Protein AF-A0A9W4S8T1-F1 (afdb_monomer)

Foldseek 3Di:
DPPDLDAQKDKAWPVVDDDPVHCPQKWWADPVVRDGDPDPQIWIAGNPPRHGAWGRHPTMIIGGCVPDDDPDPVVVVVSPDQAAACQCPGPDQDQPPHWYFVHDPPPGDTDDRDDPVNVVVVVVVVVVVVVVVVVVVVVVD

Solvent-accessible surface area (backbone atoms only — not comparable to full-atom values): 8685 Å² total; per-residue (Å²): 131,83,87,57,82,68,82,70,70,47,79,41,53,47,90,80,58,80,62,93,75,58,68,74,65,55,34,39,33,14,76,89,81,70,38,83,39,92,45,77,55,23,38,38,20,38,55,84,80,63,49,80,51,34,40,39,45,91,62,36,30,42,34,39,62,92,76,61,87,67,99,45,69,75,64,51,59,75,66,54,84,75,60,40,60,41,50,72,74,53,81,67,88,78,96,75,90,49,56,32,14,42,33,55,73,99,74,44,58,77,50,81,91,65,53,72,71,58,47,54,49,53,54,53,52,52,54,51,51,54,53,52,51,56,56,50,59,65,71,77,105

Nearest PDB structures (foldseek):
  6r1x-assembly3_C  TM=4.168E-01  e=2.915E+00  Magnetospirillum gryphiswaldense MSR-1
  7cf6-assembly1_D-2  TM=5.032E-01  e=6.783E+00  Fervidobacterium islandicum
  7aic-assembly1_C  TM=2.765E-01  e=7.653E+00  Escherichia coli K-12
  9arc-assembly1_A  TM=2.879E-01  e=9.171E+00  Treponema denticola

Radius of gyration: 22.01 Å; Cα contacts (8 Å, |Δi|>4): 171; chains: 1; bounding box: 53×60×45 Å

Secondary structure (DSSP, 8-state):
--S-SS---EEEEGGG---TTTTTTEEEEBTTTTBSS--SSEEEEETTT--EEEEE-SSEEEE-GGG---SSHHHHHTTS---BSSGGG-SS---SS--EESSSTTSSPEEP---HHHHHHHHHHHHHHHHHHHHHHTT--

InterPro domains:
  IPR011057 Mss4-like superfamily [SSF51316] (1-111)

Mean predicted aligned error: 8.94 Å

Structure (mmCIF, N/CA/C/O backbone):
data_AF-A0A9W4S8T1-F1
#
_entry.id   AF-A0A9W4S8T1-F1
#
loop_
_atom_site.group_PDB
_atom_site.id
_atom_site.type_symbol
_atom_site.label_atom_id
_atom_site.label_alt_id
_atom_site.label_comp_id
_atom_site.label_asym_id
_atom_site.label_entity_id
_atom_site.label_seq_id
_atom_site.pdbx_PDB_ins_code
_atom_site.Cartn_x
_atom_site.Cartn_y
_atom_site.Cartn_z
_atom_site.occupancy
_atom_site.B_iso_or_equiv
_atom_site.auth_seq_id
_atom_site.auth_comp_id
_atom_site.auth_asym_id
_atom_site.auth_atom_id
_atom_site.pdbx_PDB_model_num
ATOM 1 N N . MET A 1 1 ? 6.057 -9.120 6.706 1.00 62.19 1 MET A N 1
ATOM 2 C CA . MET A 1 1 ? 6.793 -7.996 6.084 1.00 62.19 1 MET A CA 1
ATOM 3 C C . MET A 1 1 ? 7.684 -7.296 7.111 1.00 62.19 1 MET A C 1
ATOM 5 O O . MET A 1 1 ? 7.420 -6.158 7.471 1.00 62.19 1 MET A O 1
ATOM 9 N N . HIS A 1 2 ? 8.721 -7.966 7.617 1.00 69.88 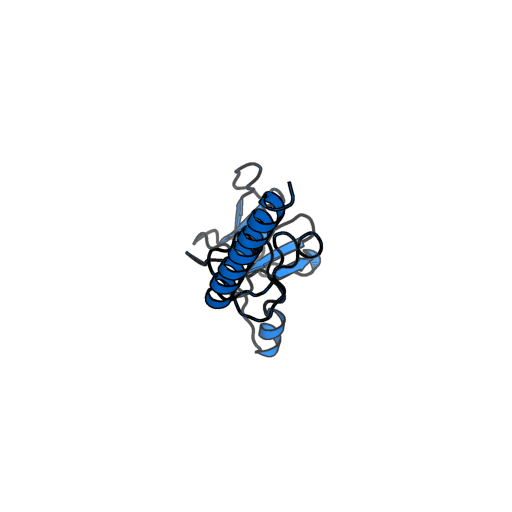2 HIS A N 1
ATOM 10 C CA . HIS A 1 2 ? 9.737 -7.297 8.439 1.00 69.88 2 HIS A CA 1
ATOM 11 C C . HIS A 1 2 ? 10.935 -6.982 7.547 1.00 69.88 2 HIS A C 1
ATOM 13 O O . HIS A 1 2 ? 11.405 -7.872 6.847 1.00 69.88 2 HIS A O 1
ATOM 19 N N . GLY A 1 3 ? 11.376 -5.722 7.534 1.00 81.25 3 GLY A N 1
ATOM 20 C CA . GLY A 1 3 ? 12.532 -5.288 6.743 1.00 81.25 3 GLY A CA 1
ATOM 21 C C . GLY A 1 3 ? 12.316 -5.244 5.226 1.00 81.25 3 GLY A C 1
ATOM 22 O O . GLY A 1 3 ? 13.293 -5.159 4.491 1.00 81.25 3 GLY A O 1
ATOM 23 N N . ALA A 1 4 ? 11.069 -5.305 4.743 1.00 87.94 4 ALA A N 1
ATOM 24 C CA . ALA A 1 4 ? 10.796 -5.145 3.317 1.00 87.94 4 ALA A CA 1
ATOM 25 C C . ALA A 1 4 ? 11.106 -3.694 2.885 1.00 87.94 4 ALA A C 1
ATOM 27 O O . ALA A 1 4 ? 10.652 -2.767 3.562 1.00 87.94 4 ALA A O 1
ATOM 28 N N . PRO A 1 5 ? 11.843 -3.476 1.780 1.00 90.81 5 PRO A N 1
ATOM 29 C CA . PRO A 1 5 ? 12.222 -2.132 1.329 1.00 90.81 5 PRO A CA 1
ATOM 30 C C . PRO A 1 5 ? 11.043 -1.319 0.769 1.00 90.81 5 PRO A C 1
ATOM 32 O O . PRO A 1 5 ? 11.161 -0.112 0.577 1.00 90.81 5 PRO A O 1
ATOM 35 N N . PHE A 1 6 ? 9.907 -1.972 0.515 1.00 91.44 6 PHE A N 1
ATOM 36 C CA . PHE A 1 6 ? 8.658 -1.380 0.046 1.00 91.44 6 PHE A CA 1
ATOM 37 C C . PHE A 1 6 ? 7.465 -2.231 0.503 1.00 91.44 6 PHE A C 1
ATOM 39 O O . PHE A 1 6 ? 7.624 -3.355 0.987 1.00 91.44 6 PHE A O 1
ATOM 46 N N . GLN A 1 7 ? 6.257 -1.688 0.352 1.00 91.31 7 GLN A N 1
ATOM 47 C CA . GLN A 1 7 ? 5.006 -2.384 0.645 1.00 91.31 7 GLN A CA 1
ATOM 48 C C . GLN A 1 7 ? 4.249 -2.645 -0.659 1.00 91.31 7 GLN A C 1
ATOM 50 O O . GLN A 1 7 ? 3.960 -1.709 -1.399 1.00 91.31 7 GLN A O 1
ATOM 55 N N . TRP A 1 8 ? 3.900 -3.905 -0.918 1.00 93.25 8 TRP A N 1
ATOM 56 C CA . TRP A 1 8 ? 2.983 -4.273 -1.996 1.00 93.25 8 TRP A CA 1
ATOM 57 C C . TRP A 1 8 ? 1.557 -4.258 -1.465 1.00 93.25 8 TRP A C 1
ATOM 59 O O . TRP A 1 8 ? 1.247 -4.960 -0.500 1.00 93.25 8 TRP A O 1
ATOM 69 N N . ALA A 1 9 ? 0.709 -3.440 -2.078 1.00 94.94 9 ALA A N 1
ATOM 70 C CA . ALA A 1 9 ? -0.653 -3.231 -1.633 1.00 94.94 9 ALA A CA 1
ATOM 71 C C . ALA A 1 9 ? -1.639 -3.225 -2.801 1.00 94.94 9 ALA A C 1
ATOM 73 O O . ALA A 1 9 ? -1.328 -2.723 -3.878 1.00 94.94 9 ALA A O 1
ATOM 74 N N . ALA A 1 10 ? -2.838 -3.739 -2.544 1.00 95.44 10 ALA A N 1
ATOM 75 C CA . ALA A 1 10 ? -3.992 -3.651 -3.425 1.00 95.44 10 ALA A CA 1
ATOM 76 C C . ALA A 1 10 ? -5.092 -2.832 -2.738 1.00 95.44 10 ALA A C 1
ATOM 78 O O . ALA A 1 10 ? -5.272 -2.915 -1.518 1.00 95.44 10 ALA A O 1
ATOM 79 N N . ILE A 1 11 ? -5.803 -2.019 -3.517 1.00 95.25 11 ILE A N 1
ATOM 80 C CA . ILE A 1 11 ? -6.817 -1.091 -3.015 1.00 95.25 11 ILE A CA 1
ATOM 81 C C . ILE A 1 11 ? -8.196 -1.577 -3.463 1.00 95.25 11 ILE A C 1
ATOM 83 O O . ILE A 1 11 ? -8.423 -1.784 -4.650 1.00 95.25 11 ILE A O 1
ATOM 87 N N . PHE A 1 12 ? -9.118 -1.719 -2.514 1.00 95.25 12 PHE A N 1
ATOM 88 C CA . PHE A 1 12 ? -10.484 -2.194 -2.744 1.00 95.25 12 PHE A CA 1
ATOM 89 C C . PHE A 1 12 ? -11.505 -1.208 -2.204 1.00 95.25 12 PHE A C 1
ATOM 91 O O . PHE A 1 12 ? -11.240 -0.526 -1.208 1.00 95.25 12 PHE A O 1
ATOM 98 N N . HIS A 1 13 ? -12.694 -1.160 -2.807 1.00 97.38 13 HIS A N 1
ATOM 99 C CA . HIS A 1 13 ? -13.827 -0.537 -2.137 1.00 97.38 13 HIS A CA 1
ATOM 100 C C . HIS A 1 13 ? -14.178 -1.345 -0.892 1.00 97.38 13 HIS A C 1
ATOM 102 O O . HIS A 1 13 ? -14.131 -2.573 -0.884 1.00 97.38 13 HIS A O 1
ATOM 108 N N . LYS A 1 14 ? -14.554 -0.653 0.184 1.00 94.38 14 LYS A N 1
ATOM 109 C CA . LYS A 1 14 ? -14.899 -1.308 1.451 1.00 94.38 14 LYS A CA 1
ATOM 110 C C . LYS A 1 14 ? -16.085 -2.272 1.308 1.00 94.38 14 LYS A C 1
ATOM 112 O O . LYS A 1 14 ? -16.173 -3.235 2.055 1.00 94.38 14 LYS A O 1
ATOM 117 N N . THR A 1 15 ? -16.975 -2.024 0.349 1.00 95.81 15 THR A N 1
ATOM 118 C CA . THR A 1 15 ? -18.114 -2.893 0.019 1.00 95.81 15 THR A CA 1
ATOM 119 C C . THR A 1 15 ? -17.711 -4.235 -0.584 1.00 95.81 15 THR A C 1
ATOM 121 O O . THR A 1 15 ? -18.515 -5.161 -0.563 1.00 95.81 15 THR A O 1
ATOM 124 N N . ASP A 1 16 ? -16.483 -4.347 -1.086 1.00 95.00 16 ASP A N 1
ATOM 125 C CA . ASP A 1 16 ? -16.003 -5.524 -1.815 1.00 95.00 16 ASP A CA 1
ATOM 126 C C . ASP A 1 16 ? -15.214 -6.476 -0.899 1.00 95.00 16 ASP A C 1
ATOM 128 O O . ASP A 1 16 ? -14.697 -7.496 -1.352 1.00 95.00 16 ASP A O 1
ATOM 132 N N . LEU A 1 17 ? -15.105 -6.149 0.395 1.00 91.69 17 LEU A N 1
ATOM 133 C CA . LEU A 1 17 ? -14.340 -6.907 1.378 1.00 91.69 17 LEU A CA 1
ATOM 134 C C . LEU A 1 17 ? -15.150 -7.116 2.658 1.00 91.69 17 LEU A C 1
ATOM 136 O O . LEU A 1 17 ? -15.746 -6.189 3.204 1.00 91.69 17 LEU A O 1
ATOM 140 N N . ALA A 1 18 ? -15.122 -8.342 3.175 1.00 91.12 18 ALA A N 1
ATOM 141 C CA . ALA A 1 18 ? -15.716 -8.697 4.455 1.00 91.12 18 ALA A CA 1
ATOM 142 C C . ALA A 1 18 ? -14.800 -9.659 5.217 1.00 91.12 18 ALA A C 1
ATOM 144 O O . ALA A 1 18 ? -14.090 -10.462 4.613 1.00 91.12 18 ALA A O 1
ATOM 145 N N . PHE A 1 19 ? -14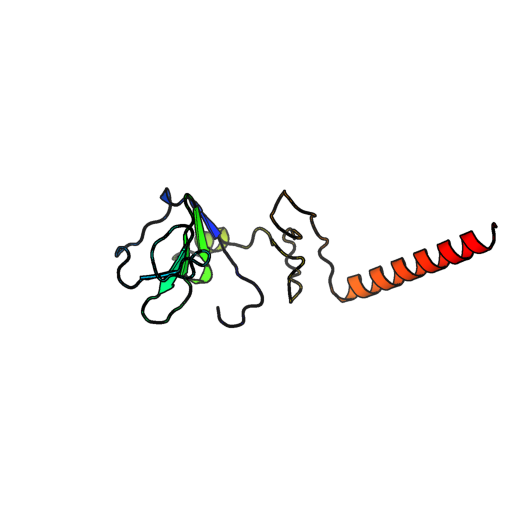.838 -9.588 6.547 1.00 89.81 19 PHE A N 1
ATOM 146 C CA . PHE A 1 19 ? -14.213 -10.597 7.395 1.00 89.81 19 PHE A CA 1
ATOM 147 C C . PHE A 1 19 ? -15.168 -11.770 7.602 1.00 89.81 19 PHE A C 1
ATOM 149 O O . PHE A 1 19 ? -16.310 -11.578 8.019 1.00 89.81 19 PHE A O 1
ATOM 156 N N . ASP A 1 20 ? -14.671 -12.979 7.362 1.00 89.19 20 ASP A N 1
ATOM 157 C CA . ASP A 1 20 ? -15.399 -14.239 7.533 1.00 89.19 20 ASP A CA 1
ATOM 158 C C . ASP A 1 20 ? -15.875 -14.461 8.980 1.00 89.19 20 ASP A C 1
ATOM 160 O O . ASP A 1 20 ? -16.987 -14.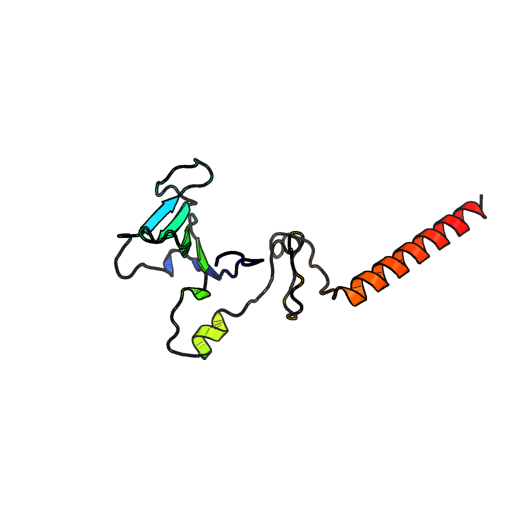928 9.214 1.00 89.19 20 ASP A O 1
ATOM 164 N N . ARG A 1 21 ? -15.040 -14.092 9.955 1.00 88.31 21 ARG A N 1
ATOM 165 C CA . ARG A 1 21 ? -15.263 -14.287 11.397 1.00 88.31 21 ARG A CA 1
ATOM 166 C C . ARG A 1 21 ? -15.460 -12.973 12.154 1.00 88.31 21 ARG A C 1
ATOM 168 O O . ARG A 1 21 ? -15.243 -12.906 13.360 1.00 88.31 21 ARG A O 1
ATOM 175 N N . GLY A 1 22 ? -15.875 -11.920 11.450 1.00 91.62 22 GLY A N 1
ATOM 176 C CA . GLY A 1 22 ? -15.996 -10.585 12.029 1.00 91.62 22 GLY A CA 1
ATOM 177 C C . GLY A 1 22 ? -14.637 -9.988 12.407 1.00 91.62 22 GLY A C 1
ATOM 178 O O . GLY A 1 22 ? -13.616 -10.296 11.801 1.00 91.62 22 GLY A O 1
ATOM 179 N N . VAL A 1 23 ? -14.627 -9.090 13.391 1.00 93.12 23 VAL A N 1
ATOM 180 C CA . VAL A 1 23 ? -13.425 -8.321 13.772 1.00 93.12 23 VAL A CA 1
ATOM 181 C C . VAL A 1 23 ? -12.704 -8.875 15.002 1.00 93.12 23 VAL A C 1
ATOM 183 O O . VAL A 1 23 ? -11.737 -8.276 15.476 1.00 93.12 23 VAL A O 1
ATOM 186 N N . ASP A 1 24 ? -13.160 -10.012 15.524 1.00 93.56 24 ASP A N 1
ATOM 187 C CA . ASP A 1 24 ? -12.572 -10.631 16.705 1.00 93.56 24 ASP A CA 1
ATOM 188 C C . ASP A 1 24 ? -11.126 -11.054 16.430 1.00 93.56 24 ASP A C 1
ATOM 190 O O . ASP A 1 24 ? -10.799 -11.674 15.418 1.00 93.56 24 ASP A O 1
ATOM 194 N N . GLY A 1 25 ? -10.228 -10.692 17.346 1.00 93.38 25 GLY A N 1
ATOM 195 C CA . GLY A 1 25 ? -8.795 -10.934 17.183 1.00 93.38 25 GLY A CA 1
ATOM 196 C C . GLY A 1 25 ? -8.084 -9.938 16.263 1.00 93.38 25 GLY A C 1
ATOM 197 O O . GLY A 1 25 ? -6.892 -10.116 16.010 1.00 93.38 25 GLY A O 1
ATOM 198 N N . LEU A 1 26 ? -8.755 -8.878 15.800 1.00 95.50 26 LEU A N 1
ATOM 199 C CA . LEU A 1 26 ? -8.113 -7.740 15.140 1.00 95.50 26 LEU A CA 1
ATOM 200 C C . LEU A 1 26 ? -7.761 -6.643 16.149 1.00 95.50 26 LEU A C 1
ATOM 202 O O . LEU A 1 26 ? -8.468 -6.401 17.125 1.00 95.50 26 LEU A O 1
ATOM 206 N N . ALA A 1 27 ? -6.659 -5.948 15.888 1.00 96.75 27 ALA A N 1
ATOM 207 C CA . ALA A 1 27 ? -6.256 -4.744 16.597 1.00 96.75 27 ALA A CA 1
ATOM 208 C C . ALA A 1 27 ? -6.291 -3.545 15.645 1.00 96.75 27 ALA A C 1
ATOM 210 O O . ALA A 1 27 ? -5.856 -3.642 14.495 1.00 96.75 27 ALA A O 1
ATOM 211 N N . PHE A 1 28 ? -6.780 -2.414 16.153 1.00 97.44 28 PHE A N 1
ATOM 212 C CA . PHE A 1 28 ? -6.967 -1.180 15.396 1.00 97.44 28 PHE A CA 1
ATOM 213 C C . PHE A 1 28 ? -6.118 -0.057 15.980 1.00 97.44 28 PHE A C 1
ATOM 215 O O . PHE A 1 28 ? -6.069 0.117 17.197 1.00 97.44 28 PHE A O 1
ATOM 222 N N . TYR A 1 29 ? -5.467 0.719 15.116 1.00 97.69 29 TYR A N 1
ATOM 223 C CA . TYR A 1 29 ? -4.658 1.863 15.526 1.00 97.69 29 TYR A CA 1
ATOM 224 C C . TYR A 1 29 ? -4.854 3.063 14.597 1.00 97.69 29 TYR A C 1
ATOM 226 O O . TYR A 1 29 ? -4.559 3.001 13.404 1.00 97.69 29 TYR A O 1
ATOM 234 N N . ASN A 1 30 ? -5.305 4.192 15.131 1.00 97.06 30 ASN A N 1
ATOM 235 C CA . ASN A 1 30 ? -5.382 5.439 14.381 1.00 97.06 30 ASN A CA 1
ATOM 236 C C . ASN A 1 30 ? -4.070 6.218 14.550 1.00 97.06 30 ASN A C 1
ATOM 238 O O . ASN A 1 30 ? -3.725 6.661 15.644 1.00 97.06 30 ASN A O 1
ATOM 242 N N . SER A 1 31 ? -3.329 6.422 13.457 1.00 92.38 31 SER A N 1
ATOM 243 C CA . SER A 1 31 ? -2.043 7.132 13.518 1.00 92.38 31 SER A CA 1
ATOM 244 C C . SER A 1 31 ? -2.164 8.645 13.706 1.00 92.38 31 SER A C 1
ATOM 246 O O . SER A 1 31 ? -1.202 9.260 14.154 1.00 92.38 31 SER A O 1
ATOM 248 N N . GLY A 1 32 ? -3.311 9.244 13.376 1.00 93.06 32 GLY A N 1
ATOM 249 C CA . GLY A 1 32 ? -3.561 10.670 13.588 1.00 93.06 32 GLY A CA 1
ATOM 250 C C . GLY A 1 32 ? -3.769 11.003 15.066 1.00 93.06 32 GLY A C 1
ATOM 251 O O . GLY A 1 32 ? -3.136 11.915 15.588 1.00 93.06 32 GLY A O 1
ATOM 252 N N . SER A 1 33 ? -4.609 10.228 15.756 1.00 94.81 33 SER A N 1
ATOM 253 C CA . SER A 1 33 ? -4.873 10.379 17.193 1.00 94.81 33 SER A CA 1
ATOM 254 C C . SER A 1 33 ? -3.874 9.629 18.081 1.00 94.81 33 SER A C 1
ATOM 256 O O . SER A 1 33 ? -3.817 9.896 19.280 1.00 94.81 33 SER A O 1
ATOM 258 N N . LYS A 1 34 ? -3.078 8.718 17.502 1.00 95.19 34 LYS A N 1
ATOM 259 C CA . LYS A 1 34 ? -2.155 7.806 18.201 1.00 95.19 34 LYS A CA 1
ATOM 260 C C . LYS A 1 34 ? -2.863 6.933 19.241 1.00 95.19 34 LYS A C 1
ATOM 262 O O . LYS A 1 34 ? -2.336 6.697 20.327 1.00 95.19 34 LYS A O 1
ATOM 267 N N . LYS A 1 35 ? -4.075 6.476 18.920 1.00 96.19 35 LYS A N 1
ATOM 268 C CA . LYS A 1 35 ? -4.907 5.663 19.815 1.00 96.19 35 LYS A CA 1
ATOM 269 C C . LYS A 1 35 ? -5.167 4.281 19.240 1.00 96.19 35 LYS A C 1
ATOM 271 O O . LYS A 1 35 ? -5.310 4.108 18.030 1.00 96.19 35 LYS A O 1
ATOM 276 N N . THR A 1 36 ? -5.269 3.313 20.144 1.00 94.69 36 THR A N 1
ATOM 277 C CA . THR A 1 36 ? -5.692 1.944 19.843 1.00 94.69 36 THR A CA 1
ATOM 278 C C . THR A 1 36 ? -7.214 1.877 19.860 1.00 94.69 36 THR A C 1
ATOM 280 O O . THR A 1 36 ? -7.825 1.471 20.846 1.00 94.69 36 THR A O 1
ATOM 283 N N . ASN A 1 37 ? -7.835 2.380 18.800 1.00 92.94 37 ASN A N 1
ATOM 284 C CA . ASN A 1 37 ? -9.276 2.352 18.606 1.00 92.94 37 ASN A CA 1
ATOM 285 C C . ASN A 1 37 ? -9.628 2.294 17.116 1.00 92.94 37 ASN A C 1
ATOM 287 O O . ASN A 1 37 ? -8.800 2.569 16.242 1.00 92.94 37 ASN A O 1
ATOM 291 N N . HIS A 1 38 ? -10.875 1.925 16.833 1.00 95.00 38 HIS A N 1
ATOM 292 C CA . HIS A 1 38 ? -11.410 1.854 15.476 1.00 95.00 38 HIS A CA 1
ATOM 293 C C . HIS A 1 38 ? -11.929 3.220 15.001 1.00 95.00 38 HIS A C 1
ATOM 295 O O . HIS A 1 38 ? -13.110 3.394 14.725 1.00 95.00 38 HIS A O 1
ATOM 301 N N . ASP A 1 39 ? -11.028 4.199 14.904 1.00 95.12 39 ASP A N 1
ATOM 302 C CA . ASP A 1 39 ? -11.329 5.519 14.334 1.00 95.12 39 ASP A CA 1
ATOM 303 C C . ASP A 1 39 ? -10.740 5.626 12.926 1.00 95.12 39 ASP A C 1
ATOM 305 O O . ASP A 1 39 ? -9.523 5.559 12.756 1.00 95.12 39 ASP A O 1
ATOM 309 N N . LEU A 1 40 ? -11.569 5.836 11.902 1.00 95.69 40 LEU A N 1
ATOM 310 C CA . LEU A 1 40 ? -11.099 5.884 10.514 1.00 95.69 40 LEU A CA 1
ATOM 311 C C . LEU A 1 40 ? -10.384 7.210 10.167 1.00 95.69 40 LEU A C 1
ATOM 313 O O . LEU A 1 40 ? -10.844 8.285 10.563 1.00 95.69 40 LEU A O 1
ATOM 317 N N . PRO A 1 41 ? -9.323 7.181 9.336 1.00 96.12 41 PRO A N 1
ATOM 318 C CA . PRO A 1 41 ? -8.647 5.993 8.816 1.00 96.12 41 PRO A CA 1
ATOM 319 C C . PRO A 1 41 ? -7.800 5.306 9.895 1.00 96.12 41 PRO A C 1
ATOM 321 O O . PRO A 1 41 ? -7.128 5.974 10.684 1.00 96.12 41 PRO A O 1
ATOM 324 N N . CYS A 1 42 ? -7.792 3.975 9.903 1.00 97.00 42 CYS A N 1
ATOM 325 C CA . CYS A 1 42 ? -7.081 3.201 10.914 1.00 97.00 42 CYS A CA 1
ATOM 326 C C . CYS A 1 42 ? -6.232 2.081 10.322 1.00 97.00 42 CYS A C 1
ATOM 328 O O . CYS A 1 42 ? -6.379 1.652 9.179 1.00 97.00 42 CYS A O 1
ATOM 330 N N . LYS A 1 43 ? -5.319 1.604 11.156 1.00 96.75 43 LYS A N 1
ATOM 331 C CA . LYS A 1 43 ? -4.425 0.507 10.872 1.00 96.75 43 LYS A CA 1
ATOM 332 C C . LYS A 1 43 ? -4.961 -0.780 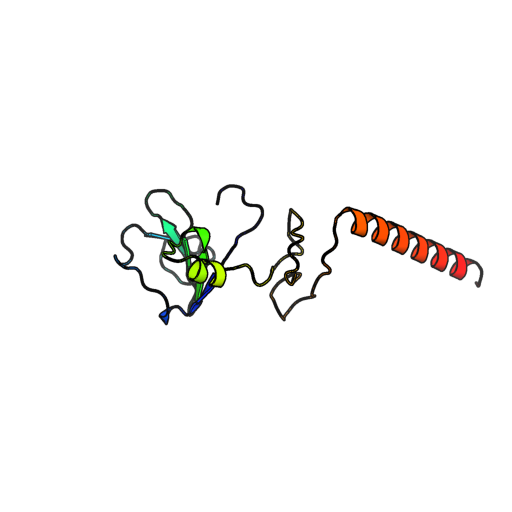11.497 1.00 96.75 43 LYS A C 1
ATOM 334 O O . LYS A 1 43 ? -5.036 -0.842 12.716 1.00 96.75 43 LYS A O 1
ATOM 339 N N . VAL A 1 44 ? -5.264 -1.805 10.691 1.00 96.00 44 VAL A N 1
ATOM 340 C CA . VAL A 1 44 ? -5.736 -3.132 11.141 1.00 96.00 44 VAL A CA 1
ATOM 341 C C . VAL A 1 44 ? -4.622 -4.189 11.158 1.00 96.00 44 VAL A C 1
ATOM 343 O O . VAL A 1 44 ? -3.967 -4.428 10.138 1.00 96.00 44 VAL A O 1
ATOM 346 N N . SER A 1 45 ? -4.361 -4.802 12.306 1.00 95.62 45 SER A N 1
ATOM 347 C CA . SER A 1 45 ? -3.341 -5.847 12.496 1.00 95.62 45 SER A CA 1
ATOM 348 C C . SER A 1 45 ? -3.910 -7.056 13.234 1.00 95.62 45 SER A C 1
ATOM 350 O O . SER A 1 45 ? -4.932 -6.948 13.903 1.00 95.62 45 SER A O 1
ATOM 352 N N . CYS A 1 46 ? -3.227 -8.198 13.165 1.00 94.06 46 CYS A N 1
ATOM 353 C CA . CYS A 1 46 ? -3.541 -9.351 14.006 1.00 94.06 46 CYS A CA 1
ATOM 354 C C . CYS A 1 46 ? -3.314 -8.997 15.484 1.00 94.06 46 CYS A C 1
ATOM 356 O O . CYS A 1 46 ? -2.214 -8.595 15.861 1.00 94.06 46 CYS A O 1
ATOM 358 N N . GLY A 1 47 ? -4.334 -9.167 16.323 1.00 94.88 47 GLY A N 1
ATOM 359 C CA . GLY A 1 47 ? -4.286 -8.871 17.755 1.00 94.88 47 GLY A CA 1
ATOM 360 C C . GLY A 1 47 ? -3.396 -9.819 18.563 1.00 94.88 47 GLY A C 1
ATOM 361 O O . GLY A 1 47 ? -3.018 -9.483 19.679 1.00 94.88 47 GLY A O 1
ATOM 362 N N . HIS A 1 48 ? -3.021 -10.974 18.002 1.00 94.88 48 HIS A N 1
ATOM 363 C CA . HIS A 1 48 ? -2.122 -11.925 18.657 1.00 94.88 48 HIS A CA 1
ATOM 364 C C . HIS A 1 48 ? -0.642 -11.666 18.337 1.00 94.88 48 HIS A C 1
ATOM 366 O O . HIS A 1 48 ? 0.169 -11.514 19.245 1.00 94.88 48 HIS A O 1
ATOM 372 N N . CYS A 1 49 ? -0.275 -11.611 17.052 1.00 93.38 49 CYS A N 1
ATOM 373 C CA . CYS A 1 49 ? 1.129 -11.503 16.628 1.00 93.38 49 CYS A CA 1
ATOM 374 C C . CYS A 1 49 ? 1.543 -10.100 16.161 1.00 93.38 49 CYS A C 1
ATOM 376 O O . CYS A 1 49 ? 2.694 -9.899 15.782 1.00 93.38 49 CYS A O 1
ATOM 378 N N . GLY A 1 50 ? 0.615 -9.140 16.106 1.00 92.50 50 GLY A N 1
ATOM 379 C CA . GLY A 1 50 ? 0.884 -7.770 15.660 1.00 92.50 50 GLY A CA 1
ATOM 380 C C . GLY A 1 50 ? 1.124 -7.614 14.154 1.00 92.50 50 GLY A C 1
ATOM 381 O O . GLY A 1 50 ? 1.375 -6.503 13.689 1.00 92.50 50 GLY A O 1
ATOM 382 N N . SER A 1 51 ? 1.033 -8.692 13.366 1.00 91.69 51 SER A N 1
ATOM 383 C CA . SER A 1 51 ? 1.251 -8.624 11.917 1.00 91.69 51 SER A CA 1
ATOM 384 C C . SER A 1 51 ? 0.255 -7.676 11.255 1.00 91.69 51 SER A C 1
ATOM 386 O O . SER A 1 51 ? -0.952 -7.751 11.489 1.00 91.69 51 SER A O 1
ATOM 388 N N . ARG A 1 52 ? 0.771 -6.773 10.421 1.00 92.00 52 ARG A N 1
ATOM 389 C CA . ARG A 1 52 ? -0.021 -5.788 9.685 1.00 92.00 52 ARG A CA 1
ATOM 390 C C . ARG A 1 52 ? -0.873 -6.487 8.619 1.00 92.00 52 ARG A C 1
ATOM 392 O O . ARG A 1 52 ? -0.306 -7.227 7.825 1.00 92.00 52 ARG A O 1
ATOM 399 N N . ILE A 1 53 ? -2.186 -6.231 8.594 1.00 93.62 53 ILE A N 1
ATOM 400 C CA . ILE A 1 53 ? -3.126 -6.870 7.654 1.00 93.62 53 ILE A CA 1
ATOM 401 C C . ILE A 1 53 ? -3.549 -5.901 6.549 1.00 93.62 53 ILE A C 1
ATOM 403 O O . ILE A 1 53 ? -3.379 -6.193 5.371 1.00 93.62 53 ILE A O 1
ATOM 407 N N . MET A 1 54 ? -4.088 -4.743 6.935 1.00 95.50 54 MET A N 1
ATOM 408 C CA . MET A 1 54 ? -4.623 -3.746 6.003 1.00 95.50 54 MET A CA 1
ATOM 409 C C . MET A 1 54 ? -4.765 -2.376 6.666 1.00 95.50 54 MET A C 1
ATOM 411 O O . MET A 1 54 ? -4.873 -2.283 7.894 1.00 95.50 54 MET A O 1
ATOM 415 N N . ASP A 1 55 ? -4.804 -1.311 5.875 1.00 96.12 55 ASP A N 1
ATOM 416 C CA . ASP A 1 55 ? -5.188 0.040 6.284 1.00 96.12 55 ASP A CA 1
ATOM 417 C C . ASP A 1 55 ? -6.645 0.279 5.852 1.00 96.12 55 ASP A C 1
ATOM 419 O O . ASP A 1 55 ? -6.991 0.157 4.678 1.00 96.12 55 ASP A O 1
ATOM 423 N N . GLU A 1 56 ? -7.513 0.612 6.805 1.00 96.56 56 GLU A N 1
ATOM 424 C CA . GLU A 1 56 ? -8.928 0.873 6.552 1.00 96.56 56 GLU A CA 1
ATOM 425 C C . GLU A 1 56 ? -9.163 2.381 6.435 1.00 96.56 56 GLU A C 1
ATOM 427 O O . GLU A 1 56 ? -8.974 3.145 7.387 1.00 96.56 56 GLU A O 1
ATOM 432 N N . GLY A 1 57 ? -9.576 2.816 5.248 1.00 95.81 57 GLY A N 1
ATOM 433 C CA . GLY A 1 57 ? -10.028 4.172 4.980 1.00 95.81 57 GLY A CA 1
ATOM 434 C C . GLY A 1 57 ? -11.527 4.343 5.223 1.00 95.81 57 GLY A C 1
ATOM 435 O O . GLY A 1 57 ? -12.213 3.469 5.741 1.00 95.81 57 GLY A O 1
ATOM 436 N N . ARG A 1 58 ? -12.066 5.497 4.815 1.00 95.25 58 ARG A N 1
ATOM 437 C CA . ARG A 1 58 ? -13.512 5.773 4.932 1.00 95.25 58 ARG A CA 1
ATOM 438 C C . ARG A 1 58 ? -14.346 4.930 3.965 1.00 95.25 58 ARG A C 1
ATOM 440 O O . ARG A 1 58 ? -15.364 4.383 4.365 1.00 95.25 58 ARG A O 1
ATOM 447 N N . ASN A 1 59 ? -13.876 4.814 2.721 1.00 96.38 59 ASN A N 1
ATOM 448 C CA . ASN A 1 59 ? -14.587 4.136 1.629 1.00 96.38 59 ASN A CA 1
ATOM 449 C C . ASN A 1 59 ? -13.759 3.026 0.963 1.00 96.38 59 ASN A C 1
ATOM 451 O O . ASN A 1 59 ? -14.298 2.259 0.171 1.00 96.38 59 ASN A O 1
ATOM 455 N N . MET A 1 60 ? -12.461 2.957 1.264 1.00 96.94 60 MET A N 1
ATOM 456 C CA . MET A 1 60 ? -11.508 2.047 0.630 1.00 96.94 60 MET A CA 1
ATOM 457 C C . MET A 1 60 ? -10.702 1.307 1.690 1.00 96.94 60 MET A C 1
ATOM 459 O O . MET A 1 60 ? -10.498 1.828 2.788 1.00 96.94 60 MET A O 1
ATOM 463 N N . VAL A 1 61 ? -10.189 0.143 1.325 1.00 96.69 61 VAL A N 1
ATOM 464 C CA . VAL A 1 61 ? -9.231 -0.639 2.103 1.00 96.69 61 VAL A CA 1
ATOM 465 C C . VAL A 1 61 ? -7.964 -0.797 1.278 1.00 96.69 61 VAL A C 1
ATOM 467 O O . VAL A 1 61 ? -8.033 -1.090 0.089 1.00 96.69 61 VAL A O 1
ATOM 470 N N . LEU A 1 62 ? -6.812 -0.615 1.916 1.00 96.38 62 LEU A N 1
ATOM 471 C CA . LEU A 1 62 ? -5.508 -0.953 1.362 1.00 96.38 62 LEU A CA 1
ATOM 472 C C . LEU A 1 62 ? -5.036 -2.237 2.046 1.00 96.38 62 LEU A C 1
ATOM 474 O O . LEU A 1 62 ? -4.730 -2.236 3.235 1.00 96.38 62 LEU A O 1
ATOM 478 N N . LEU A 1 63 ? -5.015 -3.337 1.303 1.00 94.75 63 LEU A N 1
ATOM 479 C CA . LEU A 1 63 ? -4.704 -4.687 1.776 1.00 94.75 63 LEU A CA 1
ATOM 480 C C . LEU A 1 63 ? -3.343 -5.137 1.237 1.00 94.75 63 LEU A C 1
ATOM 482 O O . LEU A 1 63 ? -2.954 -4.730 0.146 1.00 94.75 63 LEU A O 1
ATOM 486 N N . PHE A 1 64 ? -2.636 -6.010 1.959 1.00 93.25 64 PHE A N 1
ATOM 487 C CA . PHE A 1 64 ? -1.391 -6.617 1.471 1.00 93.25 64 PHE A CA 1
ATOM 488 C C . PHE A 1 64 ? -1.663 -7.973 0.796 1.00 93.25 64 PHE A C 1
ATOM 490 O O . PHE A 1 64 ? -2.004 -8.928 1.499 1.00 93.25 64 PHE A O 1
ATOM 497 N N . PRO A 1 65 ? -1.480 -8.107 -0.535 1.00 92.31 65 PRO A N 1
ATOM 498 C CA . PRO A 1 65 ? -1.833 -9.332 -1.261 1.00 92.31 65 PRO A CA 1
ATOM 499 C C . PRO A 1 65 ? -1.066 -10.576 -0.811 1.00 92.31 65 PRO A C 1
ATOM 501 O O . PRO A 1 65 ? -1.597 -11.676 -0.879 1.00 92.31 65 PRO A O 1
ATOM 504 N N . GLY A 1 66 ? 0.145 -10.418 -0.267 1.00 89.75 66 GLY A N 1
ATOM 505 C CA . GLY A 1 66 ? 0.925 -11.531 0.290 1.00 89.75 66 GLY A CA 1
ATOM 506 C C . GLY A 1 66 ? 0.287 -12.232 1.501 1.00 89.75 66 GLY A C 1
ATOM 507 O O . GLY A 1 66 ? 0.830 -13.225 1.972 1.00 89.75 66 GLY A O 1
ATOM 508 N N . LEU A 1 67 ? -0.830 -11.715 2.028 1.00 90.12 67 LEU A N 1
ATOM 509 C CA . LEU A 1 67 ? -1.626 -12.354 3.081 1.00 90.12 67 LEU A CA 1
ATOM 510 C C . LEU A 1 67 ? -2.820 -13.149 2.539 1.00 90.12 67 LEU A C 1
ATOM 512 O O . LEU A 1 67 ? -3.479 -13.843 3.311 1.00 90.12 67 LEU A O 1
ATOM 516 N N . LEU A 1 68 ? -3.126 -13.023 1.248 1.00 90.75 68 LEU A N 1
ATOM 517 C CA . LEU A 1 68 ? -4.239 -13.719 0.619 1.00 90.75 68 LEU A CA 1
ATOM 518 C C . LEU A 1 68 ? -3.840 -15.148 0.253 1.00 90.75 68 LEU A C 1
ATOM 520 O O . LEU A 1 68 ? -2.730 -15.408 -0.213 1.00 90.75 68 LEU A O 1
ATOM 524 N N . HIS A 1 69 ? -4.776 -16.073 0.449 1.00 92.00 69 HIS A N 1
ATOM 525 C CA . HIS A 1 69 ? -4.686 -17.415 -0.105 1.00 92.00 69 HIS A CA 1
ATOM 526 C C . HIS A 1 69 ? -5.414 -17.443 -1.449 1.00 92.00 69 HIS A C 1
ATOM 528 O O . HIS A 1 69 ? -6.545 -16.968 -1.544 1.00 92.00 69 HIS A O 1
ATOM 534 N N . PHE A 1 70 ? -4.762 -17.986 -2.474 1.00 92.19 70 PHE A N 1
ATOM 535 C CA . PHE A 1 70 ? -5.327 -18.129 -3.811 1.00 92.19 70 PHE A CA 1
ATOM 536 C C . PHE A 1 70 ? -5.383 -19.609 -4.173 1.00 92.19 70 PHE A C 1
ATOM 538 O O . PHE A 1 70 ? -4.356 -20.284 -4.135 1.00 92.19 70 PHE A O 1
ATOM 545 N N . ASP A 1 71 ? -6.564 -20.083 -4.565 1.00 91.75 71 ASP A N 1
ATOM 546 C CA . ASP A 1 71 ? -6.761 -21.473 -4.997 1.00 91.75 71 ASP A CA 1
ATOM 547 C C . ASP A 1 71 ? -6.235 -21.727 -6.42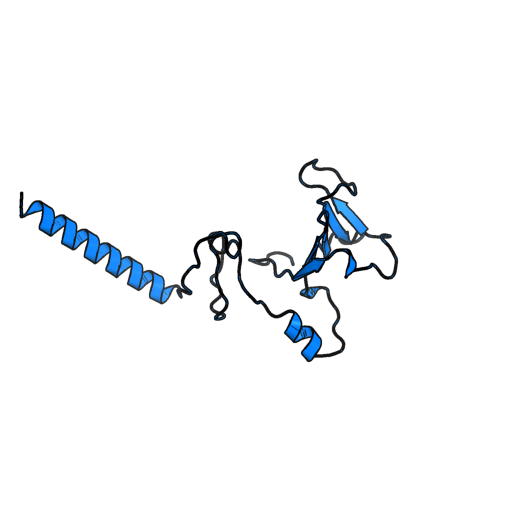3 1.00 91.75 71 ASP A C 1
ATOM 549 O O . ASP A 1 71 ? -5.968 -22.863 -6.803 1.00 91.75 71 ASP A O 1
ATOM 553 N N . GLU A 1 72 ? -6.092 -20.664 -7.222 1.00 94.81 72 GLU A N 1
ATOM 554 C CA . GLU A 1 72 ? -5.719 -20.707 -8.639 1.00 94.81 72 GLU A CA 1
ATOM 555 C C . GLU A 1 72 ? -4.631 -19.672 -8.945 1.00 94.81 72 GLU A C 1
ATOM 557 O O . GLU A 1 72 ? -4.653 -18.550 -8.429 1.00 94.81 72 GLU A O 1
ATOM 562 N N . GLU A 1 73 ? -3.712 -20.027 -9.842 1.00 92.00 73 GLU A N 1
ATOM 563 C CA . GLU A 1 73 ? -2.622 -19.150 -10.281 1.00 92.00 73 GLU A CA 1
ATOM 564 C C . GLU A 1 73 ? -3.140 -17.896 -11.001 1.00 92.00 73 GLU A C 1
ATOM 566 O O . GLU A 1 73 ? -2.707 -16.791 -10.683 1.00 92.00 73 GLU A O 1
ATOM 571 N N . GLU A 1 74 ? -4.167 -18.031 -11.843 1.00 94.00 74 GLU A N 1
ATOM 572 C CA . GLU A 1 74 ? -4.807 -16.904 -12.539 1.00 94.00 74 GLU A CA 1
ATOM 573 C C . GLU A 1 74 ? -5.367 -15.847 -11.571 1.00 94.00 74 GLU A C 1
ATOM 575 O O . GLU A 1 74 ? -5.368 -14.648 -11.855 1.00 94.00 74 GLU A O 1
ATOM 580 N N . LYS A 1 75 ? -5.855 -16.264 -10.392 1.00 93.00 75 LYS A N 1
ATOM 581 C CA . LYS A 1 75 ? -6.331 -15.327 -9.361 1.00 93.00 75 LYS A CA 1
ATOM 582 C C . LYS A 1 75 ? -5.171 -14.568 -8.731 1.00 93.00 75 LYS A C 1
ATOM 584 O O . LYS A 1 75 ? -5.342 -13.394 -8.424 1.00 93.00 75 LYS A O 1
ATOM 589 N N . ARG A 1 76 ? -4.013 -15.212 -8.564 1.00 93.00 76 ARG A N 1
ATOM 590 C CA . ARG A 1 76 ? -2.793 -14.584 -8.043 1.00 93.00 76 ARG A CA 1
ATOM 591 C C . ARG A 1 76 ? -2.247 -13.541 -9.021 1.00 93.00 76 ARG A C 1
ATOM 593 O O . ARG A 1 76 ? -1.905 -12.448 -8.585 1.00 93.00 76 ARG A O 1
ATOM 600 N N . GLU A 1 77 ? -2.244 -13.839 -10.320 1.00 93.94 77 GLU A N 1
ATOM 601 C CA . GLU A 1 77 ? -1.783 -12.917 -11.374 1.00 93.94 77 GLU A CA 1
ATOM 602 C C . GLU A 1 77 ? -2.583 -11.606 -11.414 1.00 93.94 77 GLU A C 1
ATOM 604 O O . GLU A 1 77 ? -2.034 -10.543 -11.696 1.00 93.94 77 GLU A O 1
ATOM 609 N N . LYS A 1 78 ? -3.872 -11.629 -11.045 1.00 93.44 78 LYS A N 1
ATOM 610 C CA . LYS A 1 78 ? -4.696 -10.405 -10.944 1.00 93.44 78 LYS A CA 1
ATOM 611 C C . LYS A 1 78 ? -4.199 -9.406 -9.897 1.00 93.44 78 LYS A C 1
ATOM 613 O O . LYS A 1 78 ? -4.651 -8.263 -9.903 1.00 93.44 78 L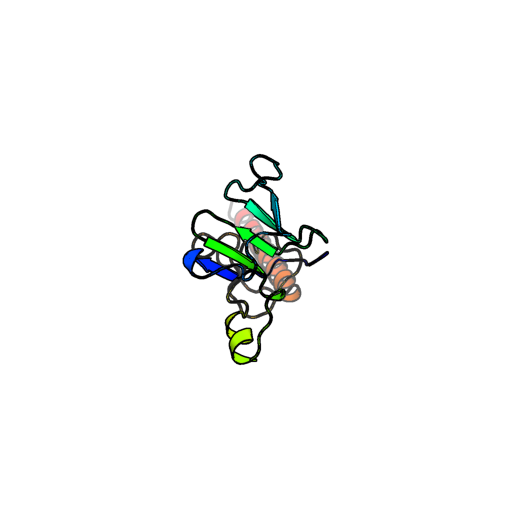YS A O 1
ATOM 618 N N . PHE A 1 79 ? -3.314 -9.825 -8.996 1.00 94.38 79 PHE A N 1
ATOM 619 C CA . PHE A 1 79 ? -2.726 -8.968 -7.970 1.00 94.38 79 PHE A CA 1
ATOM 620 C C . PHE A 1 79 ? -1.323 -8.476 -8.334 1.00 94.38 79 PHE A C 1
ATOM 622 O O . PHE A 1 79 ? -0.750 -7.713 -7.552 1.00 94.38 79 PHE A O 1
ATOM 629 N N . ASP A 1 80 ? -0.782 -8.866 -9.495 1.00 93.81 80 ASP A N 1
ATOM 630 C CA . ASP A 1 80 ? 0.533 -8.427 -9.956 1.00 93.81 80 ASP A CA 1
ATOM 631 C C . ASP A 1 80 ? 0.691 -6.908 -9.878 1.00 93.81 80 ASP A C 1
ATOM 633 O O . ASP A 1 80 ? -0.242 -6.129 -10.094 1.00 93.81 80 ASP A O 1
ATOM 637 N N . VAL A 1 81 ? 1.913 -6.478 -9.564 1.00 94.31 81 VAL A N 1
ATOM 638 C CA . VAL A 1 81 ? 2.236 -5.061 -9.416 1.00 94.31 81 VAL A CA 1
ATOM 639 C C . VAL A 1 81 ? 1.950 -4.330 -10.724 1.00 94.31 81 VAL A C 1
ATOM 641 O O . VAL A 1 81 ? 2.533 -4.626 -11.766 1.00 94.31 81 VAL A O 1
ATOM 644 N N . GLN A 1 82 ? 1.069 -3.336 -10.650 1.00 95.94 82 GLN A N 1
ATOM 645 C CA . GLN A 1 82 ? 0.688 -2.526 -11.805 1.00 95.94 82 GLN A CA 1
ATOM 646 C C . GLN A 1 82 ? 1.582 -1.292 -11.957 1.00 95.94 82 GLN A C 1
ATOM 648 O O . GLN A 1 82 ? 1.813 -0.837 -13.073 1.00 95.94 82 GLN A O 1
ATOM 653 N N . MET A 1 83 ? 2.087 -0.754 -10.845 1.00 96.25 83 MET A N 1
ATOM 654 C CA . MET A 1 83 ? 2.875 0.478 -10.782 1.00 96.25 83 MET A CA 1
ATOM 655 C C . MET A 1 83 ? 3.536 0.639 -9.408 1.00 96.25 83 MET A C 1
ATOM 657 O O . MET A 1 83 ? 3.201 -0.065 -8.456 1.00 96.25 83 MET A O 1
ATOM 661 N N . HIS A 1 84 ? 4.421 1.627 -9.295 1.00 95.75 84 HIS A N 1
ATOM 662 C CA . HIS A 1 84 ? 5.062 2.035 -8.047 1.00 95.75 84 HIS A CA 1
ATOM 663 C C . HIS A 1 84 ? 4.733 3.490 -7.750 1.00 95.75 84 HIS A C 1
ATOM 665 O O . HIS A 1 84 ? 4.915 4.345 -8.610 1.00 95.75 84 HIS A O 1
ATOM 671 N N . ILE A 1 85 ? 4.284 3.777 -6.533 1.00 96.81 85 ILE A N 1
ATOM 672 C CA . ILE A 1 85 ? 4.037 5.138 -6.038 1.00 96.81 85 ILE A CA 1
ATOM 673 C C . ILE A 1 85 ? 5.051 5.489 -4.950 1.00 96.81 85 ILE A C 1
ATOM 675 O O . ILE A 1 85 ? 5.631 4.604 -4.323 1.00 96.81 85 ILE A O 1
ATOM 679 N N . PHE A 1 86 ? 5.275 6.784 -4.724 1.00 96.50 86 PHE A N 1
ATOM 680 C CA . PHE A 1 86 ? 6.302 7.296 -3.803 1.00 96.50 86 PHE A CA 1
ATOM 681 C C . PHE A 1 86 ? 7.722 6.797 -4.124 1.00 96.50 86 PHE A C 1
ATOM 683 O O . PHE A 1 86 ? 8.594 6.729 -3.256 1.00 96.50 86 PHE A O 1
ATOM 690 N N . TYR A 1 87 ? 7.993 6.501 -5.398 1.00 95.62 87 TYR A N 1
ATOM 691 C CA . TYR A 1 87 ? 9.235 5.873 -5.850 1.00 95.62 87 TYR A CA 1
ATOM 692 C C . TYR A 1 87 ? 10.476 6.766 -5.670 1.00 95.62 87 TYR A C 1
ATOM 694 O O . TYR A 1 87 ? 11.610 6.284 -5.648 1.00 95.62 87 TYR A O 1
ATOM 702 N N . LYS A 1 88 ? 10.293 8.077 -5.463 1.00 94.75 88 LYS A N 1
ATOM 703 C CA . LYS A 1 88 ? 11.383 9.004 -5.111 1.00 94.75 88 LYS A CA 1
ATOM 704 C C . LYS A 1 88 ? 12.000 8.705 -3.736 1.00 94.75 88 LYS A C 1
ATOM 706 O O . LYS A 1 88 ? 13.137 9.094 -3.491 1.00 94.75 88 LYS A O 1
ATOM 711 N N . GLN A 1 89 ? 11.264 8.029 -2.854 1.00 94.00 89 GLN A N 1
ATOM 712 C CA . GLN A 1 89 ? 11.695 7.663 -1.499 1.00 94.00 89 GLN A CA 1
ATOM 713 C C . GLN A 1 89 ? 12.156 6.202 -1.393 1.00 94.00 89 GLN A C 1
ATOM 715 O O . GLN A 1 89 ? 12.344 5.696 -0.287 1.00 94.00 89 GLN A O 1
ATOM 720 N N . ARG A 1 90 ? 12.315 5.511 -2.527 1.00 92.94 90 ARG A N 1
ATOM 721 C CA . ARG A 1 90 ? 12.781 4.125 -2.551 1.00 92.94 90 ARG A CA 1
ATOM 722 C C . ARG A 1 90 ? 14.188 4.001 -1.969 1.00 92.94 90 ARG A C 1
ATOM 724 O O . ARG A 1 90 ? 15.009 4.908 -2.084 1.00 92.94 90 ARG A O 1
ATOM 731 N N . VAL A 1 91 ? 14.465 2.831 -1.411 1.00 91.56 91 VAL A N 1
ATOM 732 C CA . VAL A 1 91 ? 15.797 2.452 -0.913 1.00 91.56 91 VAL A CA 1
ATOM 733 C C . VAL A 1 91 ? 16.495 1.425 -1.807 1.00 91.56 91 VAL A C 1
ATOM 735 O O . VAL A 1 91 ? 17.676 1.162 -1.621 1.00 91.56 91 VAL A O 1
ATOM 738 N N . VAL A 1 92 ? 15.761 0.846 -2.759 1.00 90.88 92 VAL A N 1
ATOM 739 C CA . VAL A 1 92 ? 16.232 -0.124 -3.753 1.00 90.88 92 VAL A CA 1
ATOM 740 C C . VAL A 1 92 ? 15.529 0.189 -5.075 1.00 90.88 92 VAL A C 1
ATOM 742 O O . VAL A 1 92 ? 14.343 0.531 -5.070 1.00 90.88 92 VAL A O 1
ATOM 745 N N . ASP A 1 93 ? 16.251 0.091 -6.189 1.00 90.75 93 ASP A N 1
ATOM 746 C CA . ASP A 1 93 ? 15.690 0.181 -7.537 1.00 90.75 93 ASP A CA 1
ATOM 747 C C . ASP A 1 93 ? 14.992 -1.130 -7.941 1.00 90.75 93 ASP A C 1
ATOM 749 O O . ASP A 1 93 ? 15.458 -2.229 -7.647 1.00 90.75 93 ASP A O 1
ATOM 753 N N . LEU A 1 94 ? 13.846 -1.009 -8.609 1.00 90.94 94 LEU A N 1
ATOM 754 C CA . LEU A 1 94 ? 12.986 -2.107 -9.045 1.00 90.94 94 LEU A CA 1
ATOM 755 C C . LEU A 1 94 ? 12.847 -2.083 -10.571 1.00 90.94 94 LEU A C 1
ATOM 757 O O . LEU A 1 94 ? 11.927 -1.428 -11.064 1.00 90.94 94 LEU A O 1
ATOM 761 N N . PRO A 1 95 ? 13.739 -2.764 -11.311 1.00 90.81 95 PRO A N 1
ATOM 762 C CA . PRO A 1 95 ? 13.696 -2.827 -12.768 1.00 90.81 95 PRO A CA 1
ATOM 763 C C . PRO A 1 95 ? 12.715 -3.909 -13.244 1.00 90.81 95 PRO A C 1
ATOM 765 O O . PRO A 1 95 ? 13.110 -5.018 -13.597 1.00 90.81 95 PRO A O 1
ATOM 768 N N . ASP A 1 96 ? 11.421 -3.617 -13.170 1.00 92.50 96 ASP A N 1
ATOM 769 C CA . ASP A 1 96 ? 10.333 -4.559 -13.466 1.00 92.50 96 ASP A CA 1
ATOM 770 C C . ASP A 1 96 ? 9.446 -4.128 -14.648 1.00 92.50 96 ASP A C 1
ATOM 772 O O . ASP A 1 96 ? 8.424 -4.764 -14.920 1.00 92.50 96 ASP A O 1
ATOM 776 N N . GLY A 1 97 ? 9.806 -3.047 -15.345 1.00 94.06 97 GLY A N 1
ATOM 777 C CA . GLY A 1 97 ? 9.058 -2.513 -16.481 1.00 94.06 97 GLY A CA 1
ATOM 778 C C . GLY A 1 97 ? 7.726 -1.862 -16.104 1.00 94.06 97 GLY A C 1
ATOM 779 O O . GLY A 1 97 ? 6.928 -1.541 -16.989 1.00 94.06 97 GLY A O 1
ATOM 780 N N . ARG A 1 98 ? 7.428 -1.687 -14.808 1.00 95.69 98 ARG A N 1
ATOM 781 C CA . ARG A 1 98 ? 6.184 -1.059 -14.339 1.00 95.69 98 ARG A CA 1
ATOM 782 C C . ARG A 1 98 ? 6.361 0.453 -14.155 1.00 95.69 98 ARG A C 1
ATOM 784 O O . ARG A 1 98 ? 7.410 0.885 -13.678 1.00 95.69 98 ARG A 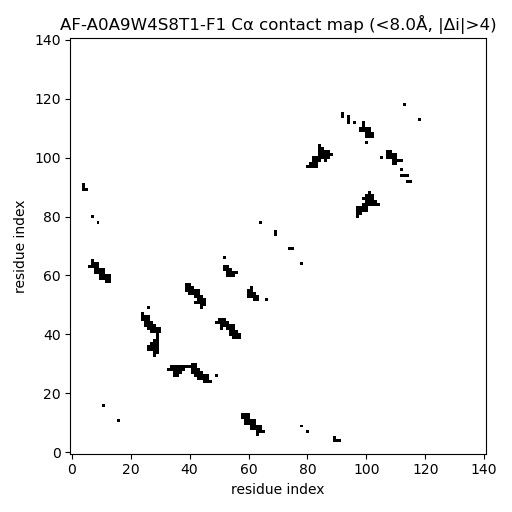O 1
ATOM 791 N N . PRO A 1 99 ? 5.324 1.267 -14.437 1.00 96.56 99 PRO A N 1
ATOM 792 C CA . PRO A 1 99 ? 5.340 2.712 -14.210 1.00 96.56 99 PRO A CA 1
ATOM 793 C C . PRO A 1 99 ? 5.812 3.097 -12.804 1.00 96.56 99 PRO A C 1
ATOM 795 O O . PRO A 1 99 ? 5.340 2.536 -11.810 1.00 96.56 99 PRO A O 1
ATOM 798 N N . LYS A 1 100 ? 6.711 4.083 -12.714 1.00 96.69 100 LYS A N 1
ATOM 799 C CA . LYS A 1 100 ? 7.261 4.591 -11.451 1.00 96.69 100 LYS A CA 1
ATOM 800 C C . LYS A 1 100 ? 6.833 6.037 -11.234 1.00 96.69 100 LYS A C 1
ATOM 802 O O . LYS A 1 100 ? 7.281 6.927 -11.942 1.00 96.69 100 LYS A O 1
ATOM 807 N N . TRP A 1 101 ? 6.001 6.299 -10.240 1.00 97.44 101 TRP A N 1
ATOM 808 C CA . TRP A 1 101 ? 5.552 7.643 -9.888 1.00 97.44 101 TRP A CA 1
ATOM 809 C C . TRP A 1 101 ? 6.371 8.192 -8.724 1.00 97.44 101 TRP A C 1
ATOM 811 O O . TRP A 1 101 ? 6.566 7.520 -7.705 1.00 97.44 101 TRP A O 1
ATOM 821 N N . ALA A 1 102 ? 6.840 9.435 -8.846 1.00 96.50 102 ALA A N 1
ATOM 822 C CA . ALA A 1 102 ? 7.641 10.079 -7.809 1.00 96.50 102 ALA A CA 1
ATOM 823 C C . ALA A 1 102 ? 6.889 10.191 -6.466 1.00 96.50 102 ALA A C 1
ATOM 825 O O . ALA A 1 102 ? 7.507 10.062 -5.406 1.00 96.50 102 ALA A O 1
ATOM 826 N N . ALA A 1 103 ? 5.569 10.406 -6.516 1.00 96.94 103 ALA A N 1
ATOM 827 C CA . ALA A 1 103 ? 4.643 10.427 -5.383 1.00 96.94 103 ALA A CA 1
ATOM 828 C C . ALA A 1 103 ? 3.364 9.643 -5.742 1.00 96.94 103 ALA A C 1
ATOM 830 O O . ALA A 1 103 ? 3.468 8.484 -6.131 1.00 96.94 103 ALA A O 1
ATOM 831 N N . LEU A 1 104 ? 2.176 10.241 -5.604 1.00 95.38 104 LEU A N 1
ATOM 832 C CA . LEU A 1 104 ? 0.921 9.609 -6.019 1.00 95.38 104 LEU A CA 1
ATOM 833 C C . LEU A 1 104 ? 0.857 9.440 -7.540 1.00 95.38 104 LEU A C 1
ATOM 835 O O . LEU A 1 104 ? 1.339 10.291 -8.293 1.00 95.38 104 LEU A O 1
ATOM 839 N N . ASP A 1 105 ? 0.227 8.357 -7.966 1.00 95.00 105 ASP A N 1
ATOM 840 C CA . ASP A 1 105 ? -0.077 8.076 -9.359 1.00 95.00 105 ASP A CA 1
ATOM 841 C C . ASP A 1 105 ? -0.935 9.177 -9.986 1.00 95.00 105 ASP A C 1
ATOM 843 O O . ASP A 1 105 ? -1.728 9.831 -9.304 1.00 95.00 105 ASP A O 1
ATOM 847 N N . GLU A 1 106 ? -0.699 9.447 -11.273 1.00 94.75 106 GLU A N 1
ATOM 848 C CA . GLU A 1 106 ? -1.405 10.448 -12.098 1.00 94.75 106 GLU A CA 1
ATOM 849 C C . GLU A 1 106 ? -1.346 11.903 -11.589 1.00 94.75 106 GLU A C 1
ATOM 851 O O . GLU A 1 106 ? -1.837 12.828 -12.234 1.00 94.75 106 GLU A O 1
ATOM 856 N N . LYS A 1 107 ? -0.715 12.131 -10.435 1.00 95.38 107 LYS A N 1
ATOM 857 C CA . LYS A 1 107 ? -0.611 13.423 -9.740 1.00 95.38 107 LYS A CA 1
ATOM 858 C C . LYS A 1 107 ? 0.832 13.834 -9.487 1.00 95.38 107 LYS A C 1
ATOM 860 O O . LYS A 1 107 ? 1.081 14.825 -8.801 1.00 95.38 107 LYS A O 1
ATOM 865 N N . SER A 1 108 ? 1.786 13.057 -9.981 1.00 97.31 108 SER A N 1
ATOM 866 C CA . SER A 1 108 ? 3.209 13.321 -9.821 1.00 97.31 108 SER A CA 1
ATOM 867 C C . SER A 1 108 ? 3.978 13.009 -11.097 1.00 97.31 108 SER A C 1
ATOM 869 O O . SER A 1 108 ? 3.415 12.547 -12.081 1.00 97.31 108 SER A O 1
ATOM 871 N N . GLU A 1 109 ? 5.266 13.325 -11.100 1.00 96.88 109 GLU A N 1
ATOM 872 C CA . GLU A 1 109 ? 6.157 13.025 -12.213 1.00 96.88 109 GLU A CA 1
ATOM 873 C C . GLU A 1 109 ? 6.322 11.508 -12.386 1.00 96.88 109 GLU A C 1
ATOM 875 O O . GLU A 1 109 ? 6.577 10.788 -11.411 1.00 96.88 109 GLU A O 1
ATOM 880 N N . LEU A 1 110 ? 6.194 11.039 -13.629 1.00 96.44 110 LEU A N 1
ATOM 881 C CA . LEU A 1 110 ? 6.574 9.687 -14.013 1.00 96.44 110 LEU A CA 1
ATOM 882 C C . LEU A 1 110 ? 8.101 9.639 -14.152 1.00 96.44 110 LEU A C 1
ATOM 884 O O . LEU A 1 110 ? 8.680 10.405 -14.915 1.00 96.44 110 LEU A O 1
ATOM 888 N N . MET A 1 111 ? 8.744 8.772 -13.380 1.00 93.31 111 MET A N 1
ATOM 889 C CA . MET A 1 111 ? 10.191 8.623 -13.335 1.00 93.31 111 MET A CA 1
ATOM 890 C C . MET A 1 111 ? 10.656 7.564 -14.330 1.00 93.31 111 MET A C 1
ATOM 892 O O . MET A 1 111 ? 10.041 6.503 -14.449 1.00 93.31 111 MET A O 1
ATOM 896 N N . ASP A 1 112 ? 11.793 7.831 -14.966 1.00 87.25 112 ASP A N 1
ATOM 897 C CA . ASP A 1 112 ? 12.485 6.845 -15.786 1.00 87.25 112 ASP A CA 1
ATOM 898 C C . ASP A 1 112 ? 12.918 5.639 -14.944 1.00 87.25 112 ASP A C 1
ATOM 900 O O . ASP A 1 112 ? 13.401 5.764 -13.809 1.00 87.25 112 ASP A O 1
ATOM 904 N N . GLU A 1 113 ? 12.800 4.461 -15.544 1.00 80.75 113 GLU A N 1
ATOM 905 C CA . GLU A 1 113 ? 13.442 3.250 -15.061 1.00 80.75 113 GLU A CA 1
ATOM 906 C C . GLU A 1 113 ? 14.931 3.348 -15.408 1.00 80.75 113 GLU A C 1
ATOM 908 O O . GLU A 1 113 ? 15.342 3.090 -16.533 1.00 80.75 113 GLU A O 1
ATOM 913 N N . LEU A 1 114 ? 15.731 3.843 -14.462 1.00 69.12 114 LEU A N 1
ATOM 914 C CA . LEU A 1 114 ? 17.181 3.940 -14.610 1.00 69.12 114 LEU A CA 1
ATOM 915 C C . LEU A 1 114 ? 17.826 2.882 -13.732 1.00 69.12 114 LEU A C 1
ATOM 917 O O . LEU A 1 114 ? 17.675 2.924 -12.509 1.00 69.12 114 LEU A O 1
ATOM 921 N N . LEU A 1 115 ? 18.568 1.974 -14.357 1.00 64.94 115 LEU A N 1
ATOM 922 C CA . LEU A 1 115 ? 19.500 1.108 -13.649 1.00 64.94 115 LEU A CA 1
ATOM 923 C C . LEU A 1 115 ? 20.667 1.954 -13.120 1.00 64.94 115 LEU A C 1
ATOM 925 O O . LEU A 1 115 ? 21.019 2.982 -13.709 1.00 64.94 115 LEU A O 1
ATOM 929 N N . ASP A 1 116 ? 21.265 1.542 -12.003 1.00 61.59 116 ASP A N 1
ATOM 930 C CA . ASP A 1 116 ? 22.344 2.297 -11.348 1.00 61.59 116 ASP A CA 1
ATOM 931 C C . ASP A 1 116 ? 23.509 2.618 -12.301 1.00 61.59 116 ASP A C 1
ATOM 933 O O . ASP A 1 116 ? 24.051 3.729 -12.273 1.00 61.59 116 ASP A O 1
ATOM 937 N N . ASP A 1 117 ? 23.825 1.694 -13.209 1.00 58.66 117 ASP A N 1
ATOM 938 C CA . ASP A 1 117 ? 24.873 1.862 -14.216 1.00 58.66 117 ASP A CA 1
ATOM 939 C C . ASP A 1 117 ? 24.546 3.012 -15.191 1.00 58.66 117 ASP A C 1
ATOM 941 O O . ASP A 1 117 ? 25.353 3.926 -15.379 1.00 58.66 117 ASP A O 1
ATOM 945 N N . GLU A 1 118 ? 23.320 3.058 -15.719 1.00 59.44 118 GLU A N 1
ATOM 946 C CA . GLU A 1 118 ? 22.864 4.087 -16.668 1.00 59.44 118 GLU A CA 1
ATOM 947 C C . GLU A 1 118 ? 22.676 5.458 -16.005 1.00 59.44 118 GLU A C 1
ATOM 949 O O . GLU A 1 118 ? 22.853 6.513 -16.624 1.00 59.44 118 GLU A O 1
ATOM 954 N N . LYS A 1 119 ? 22.331 5.463 -14.715 1.00 60.72 119 LYS A N 1
ATOM 955 C CA . LYS A 1 119 ? 22.221 6.681 -13.911 1.00 60.72 119 LYS A CA 1
ATOM 956 C C . LYS A 1 119 ? 23.593 7.318 -13.699 1.00 60.72 119 LYS A C 1
ATOM 958 O O . LYS A 1 119 ? 23.710 8.543 -13.793 1.00 60.72 119 LYS A O 1
ATOM 963 N N . SER A 1 120 ? 24.625 6.506 -13.452 1.00 60.41 120 SER A N 1
ATOM 964 C CA . SER A 1 120 ? 26.006 6.977 -13.305 1.00 60.41 120 SER A CA 1
ATOM 965 C C . SER A 1 120 ? 26.516 7.644 -14.591 1.00 60.41 120 SER A C 1
ATOM 967 O O . SER A 1 120 ? 27.062 8.753 -14.545 1.00 60.41 120 SER A O 1
ATOM 969 N N . GLU A 1 121 ? 26.224 7.042 -15.748 1.00 61.06 121 GLU A N 1
ATOM 970 C CA . GLU A 1 121 ? 26.572 7.590 -17.057 1.00 61.06 121 GLU A CA 1
ATOM 971 C C . GLU A 1 121 ? 25.797 8.876 -17.359 1.00 61.06 121 GLU A C 1
ATOM 973 O O . GLU A 1 121 ? 26.420 9.897 -17.658 1.00 61.06 121 GLU A O 1
ATOM 978 N N . LYS A 1 122 ? 24.465 8.902 -17.198 1.00 61.69 122 LYS A N 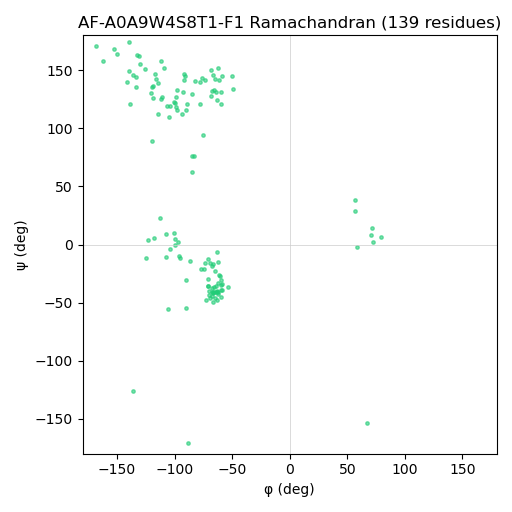1
ATOM 979 C CA . LYS A 1 122 ? 23.662 10.118 -17.441 1.00 61.69 122 LYS A CA 1
ATOM 980 C C . LYS A 1 122 ? 24.094 11.297 -16.564 1.00 61.69 122 LYS A C 1
ATOM 982 O O . LYS A 1 122 ? 24.153 12.422 -17.058 1.00 61.69 122 LYS A O 1
ATOM 987 N N . ILE A 1 123 ? 24.439 11.057 -15.294 1.00 66.44 123 ILE A N 1
ATOM 988 C CA . ILE A 1 123 ? 24.960 12.094 -14.385 1.00 66.44 123 ILE A CA 1
ATOM 989 C C . ILE A 1 123 ? 26.325 12.609 -14.861 1.00 66.44 123 ILE A C 1
ATOM 991 O O . ILE A 1 123 ? 26.593 13.811 -14.806 1.00 66.44 123 ILE A O 1
ATOM 995 N N . SER A 1 124 ? 27.203 11.721 -15.332 1.00 62.44 124 SER A N 1
ATOM 996 C CA . SER A 1 124 ? 28.508 12.128 -15.863 1.00 62.44 124 SER A CA 1
ATOM 997 C C . SER A 1 124 ? 28.377 12.991 -17.125 1.00 62.44 124 SER A C 1
ATOM 999 O O . SER A 1 124 ? 29.055 14.015 -17.246 1.00 62.44 124 SER A O 1
ATOM 1001 N N . VAL A 1 125 ? 27.449 12.633 -18.019 1.00 70.56 125 VAL A N 1
ATOM 1002 C CA . VAL A 1 125 ? 27.189 13.343 -19.276 1.00 70.56 125 VAL A CA 1
ATOM 1003 C C . VAL A 1 125 ? 26.559 14.709 -19.008 1.00 70.56 125 VAL A C 1
ATOM 1005 O O . VAL A 1 125 ? 27.045 15.705 -19.544 1.00 70.56 125 VAL A O 1
ATOM 1008 N N . SER A 1 126 ? 25.547 14.792 -18.135 1.00 67.88 126 SER A N 1
ATOM 1009 C CA . SER A 1 126 ? 24.888 16.064 -17.799 1.00 67.88 126 SER A CA 1
ATOM 1010 C C . SER A 1 126 ? 25.856 17.063 -17.153 1.00 67.88 126 SER A C 1
ATOM 1012 O O . SER A 1 126 ? 25.906 18.237 -17.534 1.00 67.88 126 SER A O 1
ATOM 1014 N N . LYS A 1 127 ? 26.724 16.581 -16.256 1.00 71.56 127 LYS A N 1
ATOM 1015 C CA . LYS A 1 127 ? 27.771 17.394 -15.623 1.00 71.56 127 LYS A CA 1
ATOM 1016 C C . LYS A 1 127 ? 28.824 17.879 -16.625 1.00 71.56 127 LYS A C 1
ATOM 1018 O O . LYS A 1 127 ? 29.301 19.012 -16.522 1.00 71.56 127 LYS A O 1
ATOM 1023 N N . ALA A 1 128 ? 29.178 17.052 -17.612 1.00 70.44 128 ALA A N 1
ATOM 1024 C CA . ALA A 1 128 ? 30.083 17.445 -18.691 1.00 70.44 128 ALA A CA 1
ATOM 1025 C C . ALA A 1 128 ? 29.454 18.517 -19.601 1.00 70.44 128 ALA A C 1
ATOM 1027 O O . ALA A 1 128 ? 30.125 19.493 -19.954 1.00 70.44 128 ALA A O 1
ATOM 1028 N N . THR A 1 129 ? 28.162 18.395 -19.926 1.00 70.06 129 THR A N 1
ATOM 1029 C CA . THR A 1 129 ? 27.446 19.390 -20.737 1.00 70.06 129 THR A CA 1
ATOM 1030 C C . THR A 1 129 ? 27.329 20.743 -20.032 1.00 70.06 129 THR A C 1
ATOM 1032 O O . THR A 1 129 ? 27.702 21.754 -20.630 1.00 70.06 129 THR A O 1
ATOM 1035 N N . GLU A 1 130 ? 26.961 20.778 -18.745 1.00 70.88 130 GLU A N 1
ATOM 1036 C CA . GLU A 1 130 ? 26.876 22.023 -17.958 1.00 70.88 130 GLU A CA 1
ATOM 1037 C C . GLU A 1 130 ? 28.242 22.715 -17.812 1.00 70.88 130 GLU A C 1
ATOM 1039 O O . GLU A 1 130 ? 28.366 23.937 -17.956 1.00 70.88 130 GLU A O 1
ATOM 1044 N N . SER A 1 131 ? 29.304 21.931 -17.585 1.00 67.81 131 SER A N 1
ATOM 1045 C CA . SER A 1 131 ? 30.677 22.442 -17.548 1.00 67.81 131 SER A CA 1
ATOM 1046 C C . SER A 1 131 ? 31.062 23.098 -18.880 1.00 67.81 131 SER A C 1
ATOM 1048 O O . SER A 1 131 ? 31.576 24.222 -18.891 1.00 67.81 131 SER A O 1
ATOM 1050 N N . SER A 1 132 ? 30.740 22.454 -20.005 1.00 67.19 132 SER A N 1
ATOM 1051 C CA . SER A 1 132 ? 31.059 22.957 -21.344 1.00 67.19 132 SER A CA 1
ATOM 1052 C C . SER A 1 132 ? 30.284 24.231 -21.724 1.00 67.19 132 SER A C 1
ATOM 1054 O O . SER A 1 132 ? 30.862 25.147 -22.320 1.00 67.19 132 SER A O 1
ATOM 105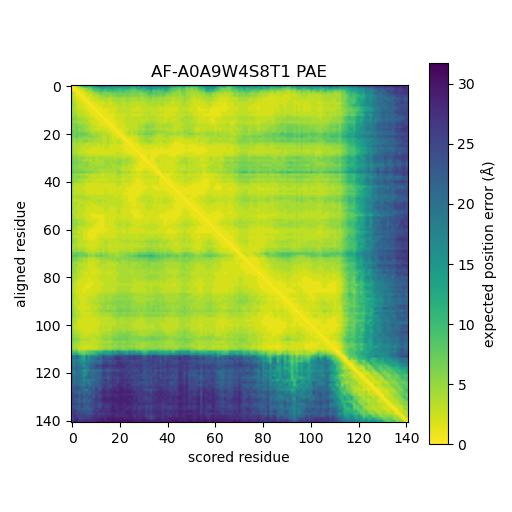6 N N . GLU A 1 133 ? 29.013 24.354 -21.328 1.00 68.44 133 GLU A N 1
ATOM 1057 C CA . GLU A 1 133 ? 28.205 25.562 -21.552 1.00 68.44 133 GLU A CA 1
ATOM 1058 C C . GLU A 1 133 ? 28.671 26.739 -20.689 1.00 68.44 133 GLU A C 1
ATOM 1060 O O . GLU A 1 133 ? 28.766 27.870 -21.178 1.00 68.44 133 GLU A O 1
ATOM 1065 N N . SER A 1 134 ? 29.035 26.485 -19.428 1.00 66.31 134 SER A N 1
ATOM 1066 C CA . SER A 1 134 ? 29.586 27.518 -18.541 1.00 66.31 134 SER A CA 1
ATOM 1067 C C . SER A 1 134 ? 30.930 28.069 -19.049 1.00 66.31 134 SER A C 1
ATOM 1069 O O . SER A 1 134 ? 31.184 29.275 -18.967 1.00 66.31 134 SER A O 1
ATOM 1071 N N . ALA A 1 135 ? 31.765 27.210 -19.649 1.00 68.31 135 ALA A N 1
ATOM 1072 C CA . ALA A 1 135 ? 33.035 27.594 -20.259 1.00 68.31 135 ALA A CA 1
ATOM 1073 C C . ALA A 1 135 ? 32.844 28.404 -21.554 1.00 68.31 135 ALA A C 1
ATOM 1075 O O . ALA A 1 135 ? 33.604 29.340 -21.810 1.00 68.31 135 ALA A O 1
ATOM 1076 N N . LYS A 1 136 ? 31.812 28.093 -22.353 1.00 66.50 136 LYS A N 1
ATOM 1077 C CA . LYS A 1 136 ? 31.440 28.877 -23.543 1.00 66.50 136 LYS A CA 1
ATOM 1078 C C . LYS A 1 136 ? 30.916 30.268 -23.178 1.00 66.50 136 LYS A C 1
ATOM 1080 O O . LYS A 1 136 ? 31.379 31.241 -23.763 1.00 66.50 136 LYS A O 1
ATOM 1085 N N . ARG A 1 137 ? 30.041 30.383 -22.170 1.00 64.75 137 ARG A N 1
ATOM 1086 C CA . ARG A 1 137 ? 29.482 31.675 -21.713 1.00 64.75 137 ARG A CA 1
ATOM 1087 C C . ARG A 1 137 ? 30.538 32.650 -21.180 1.00 64.75 137 ARG A C 1
ATOM 1089 O O . ARG A 1 137 ? 30.401 33.848 -21.389 1.00 64.75 137 ARG A O 1
ATOM 1096 N N . LYS A 1 138 ? 31.607 32.155 -20.544 1.00 62.25 138 LYS A N 1
ATOM 1097 C CA . LYS A 1 138 ? 32.740 32.984 -20.079 1.00 62.25 138 LYS A CA 1
ATOM 1098 C C . LYS A 1 138 ? 33.668 33.481 -21.194 1.00 62.25 138 LYS A C 1
ATOM 1100 O O . LYS A 1 138 ? 34.473 34.363 -20.936 1.00 62.25 138 LYS A O 1
ATOM 1105 N N . ARG A 1 139 ? 33.605 32.903 -22.398 1.00 58.81 139 ARG A N 1
ATOM 1106 C CA . ARG A 1 139 ? 34.446 33.292 -23.547 1.00 58.81 139 ARG A CA 1
ATOM 1107 C C . ARG A 1 139 ? 33.773 34.294 -24.487 1.00 58.81 139 ARG A C 1
ATOM 1109 O O . ARG A 1 139 ? 34.436 34.821 -25.370 1.00 58.81 139 ARG A O 1
ATOM 1116 N N . THR A 1 140 ? 32.474 34.520 -24.322 1.00 54.12 140 THR A N 1
ATOM 1117 C CA . THR A 1 140 ? 31.655 35.431 -25.140 1.00 54.12 140 THR A CA 1
ATOM 1118 C C . THR A 1 140 ? 31.264 36.721 -24.409 1.00 54.12 140 THR A C 1
ATOM 1120 O O . THR A 1 140 ? 30.424 37.457 -24.919 1.00 54.12 140 THR A O 1
ATOM 1123 N N . ALA A 1 141 ? 31.833 36.972 -23.225 1.00 48.84 141 ALA A N 1
ATOM 1124 C CA . ALA A 1 141 ? 31.659 38.188 -22.427 1.00 48.84 141 ALA A CA 1
ATOM 1125 C C . ALA A 1 141 ? 32.965 38.987 -22.376 1.00 48.84 141 ALA A C 1
ATOM 1127 O O . ALA A 1 141 ? 34.036 38.335 -22.378 1.00 48.84 141 ALA A O 1
#

Sequence (141 aa):
MHGAPFQWAAIFHKTDLAFDRGVDGLAFYNSGSKKTNHDLPCKVSCGHCGSRIMDEGRNMVLLFPGLLHFDEEEKREKFDVQMHIFYKQRVVDLPDGRPKWAALDEKSELMDELLDDEKSEKISVSKATESSESAKRKRTA

pLDDT: mean 87.62, std 12.56, range [48.84, 97.69]

Organism: NCBI:txid2664923